Protein AF-A0A8R1IPC2-F1 (afdb_monomer)

Radius of gyration: 23.21 Å; Cα contacts (8 Å, |Δi|>4): 63; chains: 1; bounding box: 42×36×56 Å

Sequence (78 aa):
MNKLASMQKCKAFLADTHQNEHFKVLFTDEKLLIVEAEFDSQNHGVFATTIQEANEKMINITSYPEQVMVFGAIHLRW

Foldseek 3Di:
DDPVVVVVVVVVVVVCVVVVVLLVDKDKDKDKDFPPVPPPVPPDDPPDPDPVRSVVVVVVSNPDGDIDIDIDIDGDDD

Organism: Caenorhabditis japonica (NCBI:txid281687)

Solvent-accessible surface area (backbone atoms only — not comparable to full-atom values): 4964 Å² total; per-residue (Å²): 133,64,66,68,63,50,52,54,50,52,54,51,54,53,55,35,46,79,68,60,52,56,49,77,45,72,48,69,52,77,45,79,41,69,45,65,76,73,79,50,85,84,77,62,81,74,90,52,97,44,74,67,57,38,53,56,52,57,56,58,63,77,72,59,70,49,71,47,79,43,78,50,75,49,68,61,81,134

pLDDT: mean 76.07, std 14.61, range [46.38, 96.88]

Secondary structure (DSSP, 8-state):
--HHHHHHHHHHHHHHHHTTGGGG-EEEEEEEEEE-----TTT-----SSHHHHHHHHHHHTT--EEEEEEEEEE---

Nearest PDB structures (foldseek):
  8v40-assembly1_F  TM=2.496E-01  e=5.167E+00  Clostridioides difficile

Structure (mmCIF, N/CA/C/O backbone):
data_AF-A0A8R1IPC2-F1
#
_entry.id   AF-A0A8R1IPC2-F1
#
loop_
_atom_site.group_PDB
_atom_site.id
_atom_site.type_symbol
_atom_site.label_atom_id
_atom_site.label_alt_id
_atom_site.label_comp_id
_atom_site.label_asym_id
_atom_site.label_entity_id
_atom_site.label_seq_id
_atom_site.pdbx_PDB_ins_code
_atom_site.Cartn_x
_atom_site.Cartn_y
_atom_site.Cartn_z
_atom_site.occupancy
_atom_site.B_iso_or_equiv
_atom_site.auth_seq_id
_atom_site.auth_comp_id
_atom_site.auth_asym_id
_atom_site.auth_atom_id
_atom_site.pdbx_PDB_model_num
ATOM 1 N N . MET A 1 1 ? 6.504 17.526 7.978 1.00 61.59 1 MET A N 1
ATOM 2 C CA . MET A 1 1 ? 5.544 16.592 8.614 1.00 61.59 1 MET A CA 1
ATOM 3 C C . MET A 1 1 ? 5.140 17.147 9.977 1.00 61.59 1 MET A C 1
ATOM 5 O O . MET A 1 1 ? 6.018 17.415 10.790 1.00 61.59 1 MET A O 1
ATOM 9 N N . ASN A 1 2 ? 3.851 17.400 10.222 1.00 90.31 2 ASN A N 1
ATOM 10 C CA . ASN A 1 2 ? 3.395 17.984 11.489 1.00 90.31 2 ASN A CA 1
ATOM 11 C C . ASN A 1 2 ? 3.239 16.878 12.552 1.00 90.31 2 ASN A C 1
ATOM 13 O O . ASN A 1 2 ? 2.293 16.085 12.501 1.00 90.31 2 ASN A O 1
ATOM 17 N N . LYS A 1 3 ? 4.187 16.805 13.497 1.00 89.62 3 LYS A N 1
ATOM 18 C CA . LYS A 1 3 ? 4.221 15.781 14.560 1.00 89.62 3 LYS A CA 1
ATOM 19 C C . LYS A 1 3 ? 2.973 15.804 15.445 1.00 89.62 3 LYS A C 1
ATOM 21 O O . LYS A 1 3 ? 2.469 14.740 15.790 1.00 89.62 3 LYS A O 1
ATOM 26 N N . LEU A 1 4 ? 2.456 16.990 15.770 1.00 91.81 4 LEU A N 1
ATOM 27 C CA . LEU A 1 4 ? 1.285 17.136 16.637 1.00 91.81 4 LEU A CA 1
ATOM 28 C C . LEU A 1 4 ? 0.030 16.566 15.966 1.00 91.81 4 LEU A C 1
ATOM 30 O O . LEU A 1 4 ? -0.665 15.741 16.555 1.00 91.81 4 LEU A O 1
ATOM 34 N N . ALA A 1 5 ? -0.197 16.938 14.705 1.00 90.88 5 ALA A N 1
ATOM 35 C CA . ALA A 1 5 ? -1.322 16.436 13.921 1.00 90.88 5 ALA A CA 1
ATOM 36 C C . ALA A 1 5 ? -1.235 14.916 13.693 1.00 90.88 5 ALA A C 1
ATOM 38 O O . ALA A 1 5 ? -2.245 14.219 13.757 1.00 90.88 5 ALA A O 1
ATOM 39 N N . SER A 1 6 ? -0.027 14.388 13.469 1.00 89.31 6 SER A N 1
ATOM 40 C CA . SER A 1 6 ? 0.190 12.943 13.299 1.00 89.31 6 SER A CA 1
ATOM 41 C C . SER A 1 6 ? -0.133 12.182 14.586 1.00 89.31 6 SER A C 1
ATOM 43 O O . SER A 1 6 ? -0.866 11.200 14.558 1.00 89.31 6 SER A O 1
ATOM 45 N N . MET A 1 7 ? 0.337 12.680 15.734 1.00 92.38 7 MET A N 1
ATOM 46 C CA . MET A 1 7 ? 0.048 12.079 17.036 1.00 92.38 7 MET A CA 1
ATOM 47 C C . MET A 1 7 ? -1.455 12.080 17.351 1.00 92.38 7 MET A C 1
ATOM 49 O O . MET A 1 7 ? -1.973 11.083 17.848 1.00 92.38 7 MET A O 1
ATOM 53 N N . GLN A 1 8 ? -2.162 13.179 17.069 1.00 93.12 8 GLN A N 1
ATOM 54 C CA . GLN A 1 8 ? -3.611 13.264 17.277 1.00 93.12 8 GLN A CA 1
ATOM 55 C C . GLN A 1 8 ? -4.368 12.243 16.418 1.00 93.12 8 GLN A C 1
ATOM 57 O O . GLN A 1 8 ? -5.231 11.539 16.939 1.00 93.12 8 GLN A O 1
ATOM 62 N N . LYS A 1 9 ? -3.993 12.097 15.140 1.00 88.88 9 LYS A N 1
ATOM 63 C CA . LYS A 1 9 ? -4.577 11.093 14.239 1.00 88.88 9 LYS A CA 1
ATOM 64 C C . LYS A 1 9 ? -4.329 9.665 14.721 1.00 88.88 9 LYS A C 1
ATOM 66 O O . LYS A 1 9 ? -5.273 8.888 14.766 1.00 88.88 9 LYS A O 1
ATOM 71 N N . CYS A 1 10 ? -3.106 9.330 15.142 1.00 89.06 10 CYS A N 1
ATOM 72 C CA . CYS A 1 10 ? -2.806 7.990 15.657 1.00 89.06 10 CYS A CA 1
ATOM 73 C C . CYS A 1 10 ? -3.625 7.654 16.910 1.00 89.06 10 CYS A C 1
ATOM 75 O O . CYS A 1 10 ? -4.106 6.533 17.039 1.00 89.06 10 CYS A O 1
ATOM 77 N N . LYS A 1 11 ? -3.811 8.619 17.823 1.00 90.25 11 LYS A N 1
ATOM 78 C CA . LYS A 1 11 ? -4.643 8.425 19.022 1.00 90.25 11 LYS A CA 1
ATOM 79 C C . LYS A 1 11 ? -6.108 8.156 18.671 1.00 90.25 11 LYS A C 1
ATOM 81 O O . LYS A 1 11 ? -6.698 7.258 19.259 1.00 90.25 11 LYS A O 1
ATOM 86 N N . ALA A 1 12 ? -6.667 8.906 17.720 1.00 86.62 12 ALA A N 1
ATOM 87 C CA . ALA A 1 12 ? -8.032 8.689 17.242 1.00 86.62 12 ALA A CA 1
ATOM 88 C C . ALA A 1 12 ? -8.180 7.306 16.584 1.00 86.62 12 ALA A C 1
ATOM 90 O O . ALA A 1 12 ? -9.025 6.518 16.991 1.00 86.62 12 ALA A O 1
ATOM 91 N N . PHE A 1 13 ? -7.270 6.962 15.670 1.00 84.38 13 PHE A N 1
ATOM 92 C CA . PHE A 1 13 ? -7.299 5.686 14.953 1.00 84.38 13 PHE A CA 1
ATOM 93 C C . PHE A 1 13 ? -7.180 4.470 15.885 1.00 84.38 13 PHE A C 1
ATOM 95 O O . PHE A 1 13 ? -7.836 3.447 15.688 1.00 84.38 13 PHE A O 1
ATOM 102 N N . LEU A 1 14 ? -6.361 4.580 16.937 1.00 86.06 14 LEU A N 1
ATOM 103 C CA . LEU A 1 14 ? -6.237 3.539 17.956 1.00 86.06 14 LEU A CA 1
ATOM 104 C C . LEU A 1 14 ? -7.553 3.350 18.728 1.00 86.06 14 LEU A C 1
ATOM 106 O O . LEU A 1 14 ? -7.977 2.216 18.940 1.00 86.06 14 LEU A O 1
ATOM 110 N N . ALA A 1 15 ? -8.221 4.444 19.111 1.00 84.69 15 ALA A N 1
ATOM 111 C CA . ALA A 1 15 ? -9.520 4.387 19.781 1.00 84.69 15 ALA A CA 1
ATOM 112 C C . ALA A 1 15 ? -10.600 3.733 18.898 1.00 84.69 15 ALA A C 1
ATOM 114 O O . ALA A 1 15 ? -11.342 2.880 19.384 1.00 84.69 15 ALA A O 1
ATOM 115 N N . ASP A 1 16 ? -10.626 4.052 17.602 1.00 81.38 16 ASP A N 1
ATOM 116 C CA . ASP A 1 16 ? -11.543 3.450 16.621 1.00 81.38 16 ASP A CA 1
ATOM 117 C C . ASP A 1 16 ? -11.261 1.952 16.414 1.00 81.38 16 ASP A C 1
ATOM 119 O O . ASP A 1 16 ? -12.171 1.145 16.202 1.00 81.38 16 ASP A O 1
ATOM 123 N N . THR A 1 17 ? -9.991 1.547 16.534 1.00 78.31 17 THR A N 1
ATOM 124 C CA . THR A 1 17 ? -9.588 0.138 16.446 1.00 78.31 17 THR A CA 1
ATOM 125 C C . THR A 1 17 ? -10.203 -0.682 17.580 1.00 78.31 17 THR A C 1
ATOM 127 O O . THR A 1 17 ? -10.774 -1.741 17.325 1.00 78.31 17 THR A O 1
ATOM 130 N N . HIS A 1 18 ? -10.185 -0.160 18.813 1.00 75.00 18 HIS A N 1
ATOM 131 C CA . HIS A 1 18 ? -10.824 -0.795 19.975 1.00 75.00 18 HIS A CA 1
ATOM 132 C C . HIS A 1 18 ? -12.347 -0.948 19.835 1.00 75.00 18 HIS A C 1
ATOM 134 O O . HIS A 1 18 ? -12.932 -1.806 20.491 1.00 75.00 18 HIS A O 1
ATOM 140 N N . GLN A 1 19 ? -12.984 -0.138 18.987 1.00 81.75 19 GLN A N 1
ATOM 141 C CA . GLN A 1 19 ? -14.424 -0.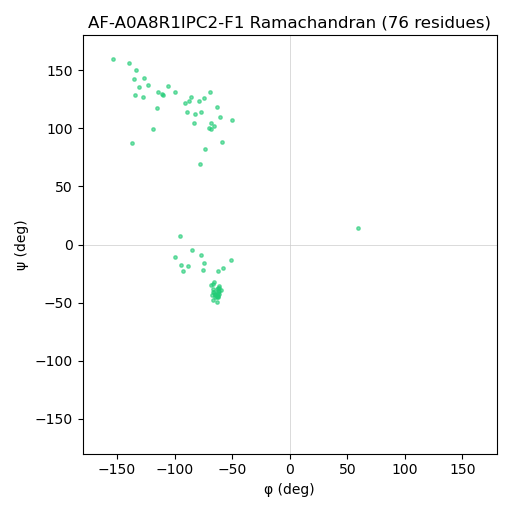179 18.719 1.00 81.75 19 GLN A CA 1
ATOM 142 C C . GLN A 1 19 ? -14.782 -1.011 17.475 1.00 81.75 19 GLN A C 1
ATOM 144 O O . GLN A 1 19 ? -15.939 -1.019 17.068 1.00 81.75 19 GLN A O 1
ATOM 149 N N . ASN A 1 20 ? -13.817 -1.713 16.863 1.00 77.00 20 ASN A N 1
ATOM 150 C CA . ASN A 1 20 ? -13.982 -2.433 15.590 1.00 77.00 20 ASN A CA 1
ATOM 151 C C . ASN A 1 20 ? -14.400 -1.538 14.401 1.00 77.00 20 ASN A C 1
ATOM 153 O O . ASN A 1 20 ? -14.766 -2.034 13.338 1.00 77.00 20 ASN A O 1
ATOM 157 N N . GLU A 1 21 ? -14.291 -0.216 14.526 1.00 80.00 21 GLU A N 1
ATOM 158 C CA . GLU A 1 21 ? -14.654 0.731 13.464 1.00 80.00 21 GLU A CA 1
ATOM 159 C C . GLU A 1 21 ? -13.601 0.768 12.344 1.00 80.00 21 GLU A C 1
ATOM 161 O O . GLU A 1 21 ? -13.917 1.069 11.193 1.00 80.00 21 GLU A O 1
ATOM 166 N N . HIS A 1 22 ? -12.364 0.354 12.642 1.00 76.25 22 HIS A N 1
ATOM 167 C CA . HIS A 1 22 ? -11.277 0.222 11.666 1.00 76.25 22 HIS A CA 1
ATOM 168 C C . HIS A 1 22 ? -11.591 -0.737 10.500 1.00 76.25 22 HIS A C 1
ATOM 170 O O . HIS A 1 22 ? -10.990 -0.618 9.435 1.00 76.25 22 HIS A O 1
ATOM 176 N N . PHE A 1 23 ? -12.560 -1.645 10.657 1.00 79.25 23 PHE A N 1
ATOM 177 C CA . PHE A 1 23 ? -13.019 -2.529 9.581 1.00 79.25 23 PHE A CA 1
ATOM 178 C C . PHE A 1 23 ? -13.882 -1.833 8.532 1.00 79.25 23 PHE A C 1
ATOM 180 O O . PHE A 1 23 ? -14.068 -2.387 7.458 1.00 79.25 23 PHE A O 1
ATOM 187 N N . LYS A 1 24 ? -14.405 -0.632 8.808 1.00 83.06 24 LYS A N 1
ATOM 188 C CA . LYS A 1 24 ? -15.174 0.160 7.833 1.00 83.06 24 LYS A CA 1
ATOM 189 C C . LYS A 1 24 ? -14.276 1.001 6.924 1.00 83.06 24 LYS A C 1
ATOM 191 O O . LYS A 1 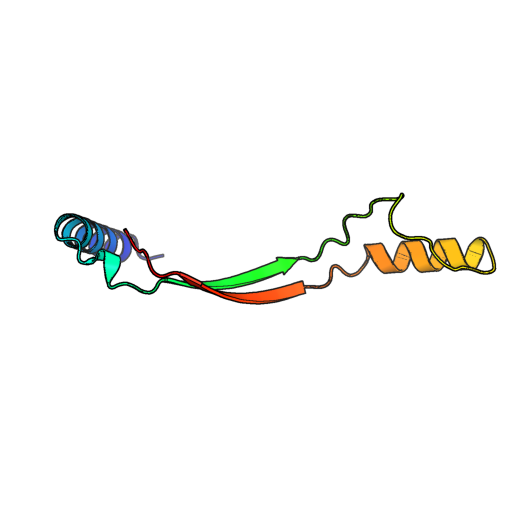24 ? -14.766 1.681 6.025 1.00 83.06 24 LYS A O 1
ATOM 196 N N . VAL A 1 25 ? -12.967 0.986 7.175 1.00 85.62 25 VAL A N 1
ATOM 197 C CA . VAL A 1 25 ? -11.988 1.784 6.443 1.00 85.62 25 VAL A CA 1
ATOM 198 C C . VAL A 1 25 ? -11.525 1.017 5.206 1.00 85.62 25 VAL A C 1
ATOM 200 O O . VAL A 1 25 ? -11.005 -0.095 5.300 1.00 85.62 25 VAL A O 1
ATOM 203 N N . LEU A 1 26 ? -11.686 1.639 4.036 1.00 89.38 26 LEU A N 1
ATOM 204 C CA . LEU A 1 26 ? -11.025 1.224 2.803 1.00 89.38 26 LEU A CA 1
ATOM 205 C C . LEU A 1 26 ? -9.678 1.947 2.717 1.00 89.38 26 LEU A C 1
ATOM 207 O O . LEU A 1 26 ? -9.637 3.170 2.591 1.00 89.38 26 LEU A O 1
ATOM 211 N N . PHE A 1 27 ? -8.582 1.201 2.793 1.00 90.94 27 PHE A N 1
ATOM 212 C CA . PHE A 1 27 ? -7.242 1.747 2.608 1.00 90.94 27 PHE A CA 1
ATOM 213 C C . PHE A 1 27 ? -6.917 1.759 1.123 1.00 90.94 27 PHE A C 1
ATOM 215 O O . PHE A 1 27 ? -7.025 0.723 0.475 1.00 90.94 27 PHE A O 1
ATOM 222 N N . THR A 1 28 ? -6.512 2.903 0.588 1.00 95.25 28 THR A N 1
ATOM 223 C CA . THR A 1 28 ? -6.128 3.049 -0.819 1.00 95.25 28 THR A CA 1
ATOM 224 C C . THR A 1 28 ? -4.747 3.664 -0.913 1.00 95.25 28 THR A C 1
ATOM 226 O O . THR A 1 28 ? -4.438 4.556 -0.122 1.00 95.25 28 THR A O 1
ATOM 229 N N . ASP A 1 29 ? -3.950 3.239 -1.884 1.00 96.88 29 ASP A N 1
ATOM 230 C CA . ASP A 1 29 ? -2.650 3.850 -2.145 1.00 96.88 29 ASP A CA 1
ATOM 231 C C . ASP A 1 29 ? -2.231 3.675 -3.607 1.00 96.88 29 ASP A C 1
ATOM 233 O O . ASP A 1 29 ? -2.716 2.784 -4.315 1.00 96.88 29 ASP A O 1
ATOM 237 N N . GLU A 1 30 ? -1.306 4.525 -4.034 1.00 96.25 30 GLU A N 1
ATOM 238 C CA . GLU A 1 30 ? -0.603 4.411 -5.305 1.00 96.25 30 GLU A CA 1
ATOM 239 C C . GLU A 1 30 ? 0.823 3.939 -5.046 1.00 96.25 30 GLU A C 1
ATOM 241 O O . GLU A 1 30 ? 1.520 4.432 -4.159 1.00 96.25 30 GLU A O 1
ATOM 246 N N . LYS A 1 31 ? 1.299 2.993 -5.851 1.00 93.19 31 LYS A N 1
ATOM 247 C CA . LYS A 1 31 ? 2.677 2.524 -5.777 1.00 93.19 31 LYS A CA 1
ATOM 248 C C . LYS A 1 31 ? 3.283 2.428 -7.164 1.00 93.19 31 LYS A C 1
ATOM 250 O O . LYS A 1 31 ? 2.728 1.785 -8.049 1.00 93.19 31 LYS A O 1
ATOM 255 N N . LEU A 1 32 ? 4.455 3.033 -7.333 1.00 90.19 32 LEU A N 1
ATOM 256 C CA . LEU A 1 32 ? 5.307 2.789 -8.491 1.00 90.19 32 LEU A CA 1
ATOM 257 C C . LEU A 1 32 ? 6.007 1.442 -8.302 1.00 90.19 32 LEU A C 1
ATOM 259 O O . LEU A 1 32 ? 6.805 1.271 -7.378 1.00 90.19 32 LEU A O 1
ATOM 263 N N . LEU A 1 33 ? 5.680 0.482 -9.161 1.00 85.25 33 LEU A N 1
ATOM 264 C CA . LEU A 1 33 ? 6.415 -0.763 -9.299 1.00 85.25 33 LEU A CA 1
ATOM 265 C C . LEU A 1 33 ? 7.476 -0.559 -10.369 1.00 85.25 33 LEU A C 1
ATOM 267 O O . LEU A 1 33 ? 7.169 -0.206 -11.507 1.00 85.25 33 LEU A O 1
ATOM 271 N N . ILE A 1 34 ? 8.726 -0.773 -9.983 1.00 81.06 34 ILE A N 1
ATOM 272 C CA . ILE A 1 34 ? 9.823 -0.858 -10.930 1.00 81.06 34 ILE A CA 1
ATOM 273 C C . ILE A 1 34 ? 9.788 -2.289 -11.445 1.00 81.06 34 ILE A C 1
ATOM 275 O O . ILE A 1 34 ? 10.015 -3.227 -10.680 1.00 81.06 34 ILE A O 1
ATOM 279 N N . VAL A 1 35 ? 9.455 -2.456 -12.720 1.00 70.50 35 VAL A N 1
ATOM 280 C CA . VAL A 1 35 ? 9.722 -3.702 -13.426 1.00 70.50 35 VAL A CA 1
ATOM 281 C C . VAL A 1 35 ? 11.222 -3.695 -13.669 1.00 70.50 35 VAL A C 1
ATOM 283 O O . VAL A 1 35 ? 11.725 -3.283 -14.713 1.00 70.50 35 VAL A O 1
ATOM 286 N N . GLU A 1 36 ? 11.962 -4.100 -12.642 1.00 60.44 36 GLU A N 1
ATOM 287 C CA . GLU A 1 36 ? 13.261 -4.685 -12.887 1.00 60.44 36 GLU A CA 1
ATOM 288 C C . GLU A 1 36 ? 12.942 -5.9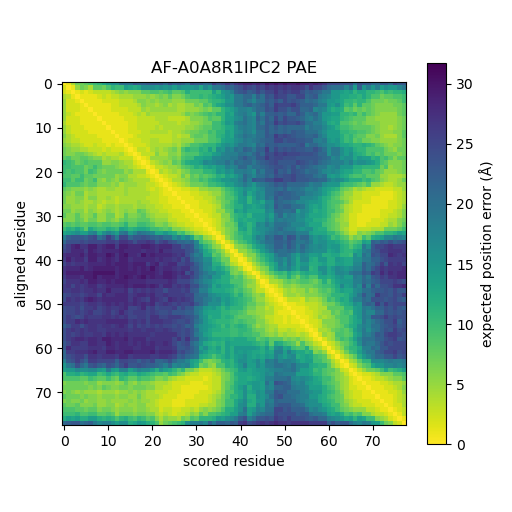04 -13.744 1.00 60.44 36 GLU A C 1
ATOM 290 O O . GLU A 1 36 ? 12.283 -6.842 -13.290 1.00 60.44 36 GLU 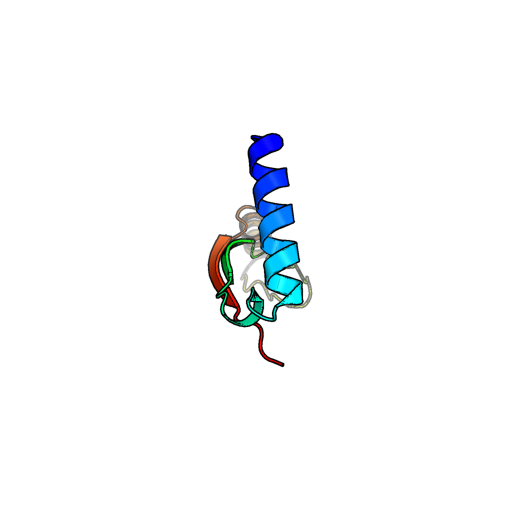A O 1
ATOM 295 N N . ALA A 1 37 ? 13.308 -5.852 -15.025 1.00 56.84 37 ALA A N 1
ATOM 296 C CA . ALA A 1 37 ? 13.516 -7.072 -15.772 1.00 56.84 37 ALA A CA 1
ATOM 297 C C . ALA A 1 37 ? 14.609 -7.792 -14.988 1.00 56.84 37 ALA A C 1
ATOM 299 O O . ALA A 1 37 ? 15.789 -7.507 -15.181 1.00 56.84 37 ALA A O 1
ATOM 300 N N . GLU A 1 38 ? 14.208 -8.594 -13.998 1.00 46.38 38 GLU A N 1
ATOM 301 C CA . GLU A 1 38 ? 15.090 -9.466 -13.254 1.00 46.38 38 GLU A CA 1
ATOM 302 C C . GLU A 1 38 ? 15.837 -10.208 -14.349 1.00 46.38 38 GLU A C 1
ATOM 304 O O . GLU A 1 38 ? 15.233 -10.932 -15.148 1.00 46.38 38 GLU A O 1
ATOM 309 N N . PHE A 1 39 ? 17.109 -9.848 -14.521 1.00 52.81 39 PHE A N 1
ATOM 310 C CA . PHE A 1 39 ? 17.896 -10.294 -15.654 1.00 52.81 39 PHE A CA 1
ATOM 311 C C . PHE A 1 39 ? 18.306 -11.723 -15.337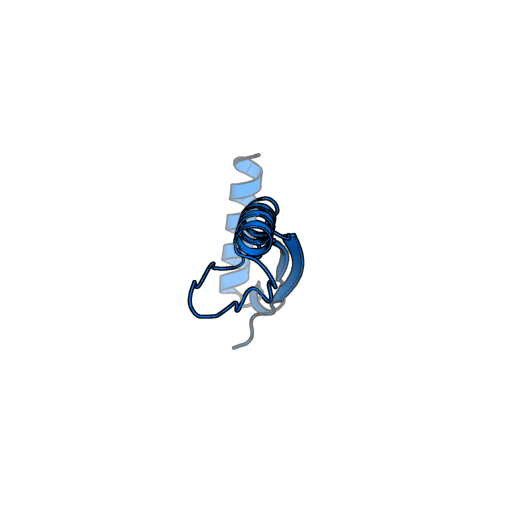 1.00 52.81 39 PHE A C 1
ATOM 313 O O . PHE A 1 39 ? 19.458 -12.021 -15.028 1.00 52.81 39 PHE A O 1
ATOM 320 N N . ASP A 1 40 ? 17.326 -12.619 -15.341 1.00 50.47 40 ASP A N 1
ATOM 321 C CA . ASP A 1 40 ? 17.585 -14.030 -15.363 1.00 50.47 40 ASP A CA 1
ATOM 322 C C . ASP A 1 40 ? 18.169 -14.318 -16.740 1.00 50.47 40 ASP A C 1
ATOM 324 O O . ASP A 1 40 ? 17.467 -14.410 -17.751 1.00 50.47 40 ASP A O 1
ATOM 328 N N . SER A 1 41 ? 19.496 -14.424 -16.764 1.00 53.31 41 SER A N 1
ATOM 329 C CA . SER A 1 41 ? 20.275 -14.849 -17.927 1.00 53.31 41 SER A CA 1
ATOM 330 C C . SER A 1 41 ? 19.773 -16.158 -18.559 1.00 53.31 41 SER A C 1
ATOM 332 O O . SER A 1 41 ? 20.168 -16.468 -19.680 1.00 53.31 41 SER A O 1
ATOM 334 N N . GLN A 1 42 ? 18.901 -16.913 -17.877 1.00 52.94 42 GLN A N 1
ATOM 335 C CA . GLN A 1 42 ? 18.271 -18.130 -18.380 1.00 52.94 42 GLN A CA 1
ATOM 336 C C . GLN A 1 42 ? 16.908 -17.901 -19.059 1.00 52.94 42 GLN A C 1
ATOM 338 O O . GLN A 1 42 ? 16.522 -18.721 -19.890 1.00 52.94 42 GLN A O 1
ATOM 343 N N . ASN A 1 43 ? 16.186 -16.808 -18.768 1.00 50.19 43 ASN A N 1
ATOM 344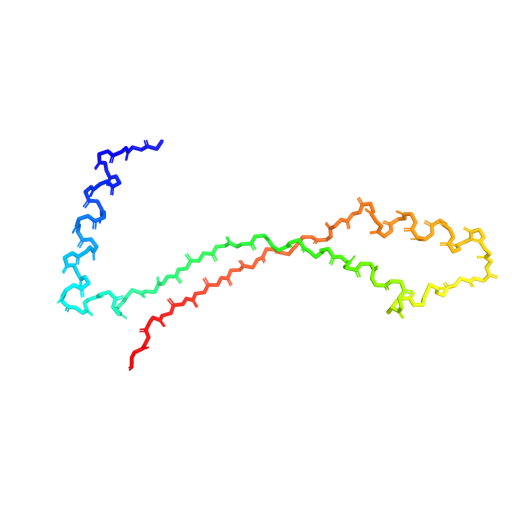 C CA . ASN A 1 43 ? 14.788 -16.638 -19.205 1.00 50.19 43 ASN A CA 1
ATOM 345 C C . ASN A 1 43 ? 14.585 -15.758 -20.446 1.00 50.19 43 ASN A C 1
ATOM 347 O O . ASN A 1 43 ? 13.489 -15.758 -21.005 1.00 50.19 43 ASN A O 1
ATOM 351 N N . HIS A 1 44 ? 15.605 -15.041 -20.925 1.00 57.09 44 HIS A N 1
ATOM 352 C CA . HIS A 1 44 ? 15.499 -14.244 -22.150 1.00 57.09 44 HIS A CA 1
ATOM 353 C C . HIS A 1 44 ? 16.489 -14.716 -23.218 1.00 57.09 44 HIS A C 1
ATOM 355 O O . HIS A 1 44 ? 17.659 -14.340 -23.235 1.00 57.09 44 HIS A O 1
ATOM 361 N N . GLY A 1 45 ? 15.995 -15.510 -24.170 1.00 56.94 45 GLY A N 1
ATOM 362 C CA . GLY A 1 45 ? 16.697 -15.728 -25.430 1.00 56.94 45 GLY A CA 1
ATOM 363 C C . GLY A 1 45 ? 16.696 -14.435 -26.243 1.00 56.94 45 GLY A C 1
ATOM 364 O O . GLY A 1 45 ? 15.674 -14.061 -26.816 1.00 56.94 45 GLY A O 1
ATOM 365 N N . VAL A 1 46 ? 17.830 -13.735 -26.305 1.00 59.25 46 VAL A N 1
ATOM 366 C CA . VAL A 1 46 ? 17.999 -12.614 -27.239 1.00 59.25 46 VAL A CA 1
ATOM 367 C C . VAL A 1 46 ? 18.067 -13.202 -28.648 1.00 59.25 46 VAL A C 1
ATOM 369 O O . VAL A 1 46 ? 19.104 -13.715 -29.064 1.00 59.25 46 VAL A O 1
ATOM 372 N N . PHE A 1 47 ? 16.960 -13.152 -29.394 1.00 60.31 47 PHE A N 1
ATOM 373 C CA . PHE A 1 47 ? 16.975 -13.473 -30.820 1.00 60.31 47 PHE A CA 1
ATOM 374 C C . PHE A 1 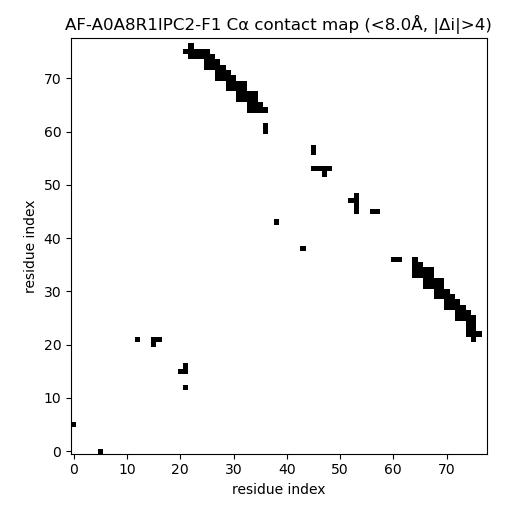47 ? 17.814 -12.413 -31.545 1.00 60.31 47 PHE A C 1
ATOM 376 O O . PHE A 1 47 ? 17.386 -11.270 -31.758 1.00 60.31 47 PHE A O 1
ATOM 383 N N . ALA A 1 48 ? 19.043 -12.797 -31.869 1.00 67.88 48 ALA A N 1
ATOM 384 C CA . ALA A 1 48 ? 20.005 -12.002 -32.606 1.00 67.88 48 ALA A CA 1
ATOM 385 C C . ALA A 1 48 ? 20.663 -12.880 -33.668 1.00 67.88 48 ALA A C 1
ATOM 387 O O . ALA A 1 48 ? 20.947 -14.058 -33.448 1.00 67.88 48 ALA A O 1
ATOM 388 N N . THR A 1 49 ? 20.910 -12.287 -34.827 1.00 74.69 49 THR A N 1
ATOM 389 C CA . THR A 1 49 ? 21.50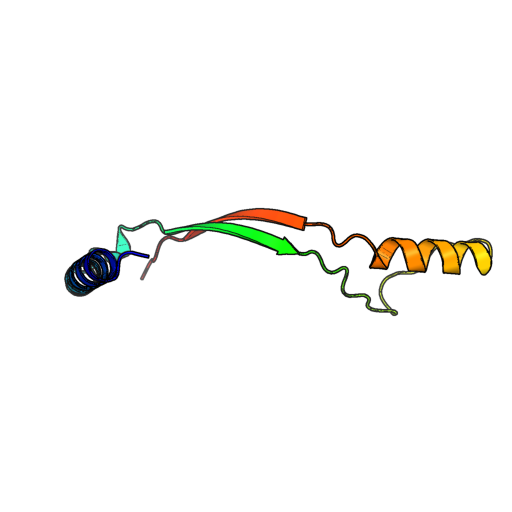5 -12.980 -35.975 1.00 74.69 49 THR A CA 1
ATOM 390 C C . THR A 1 49 ? 23.032 -12.912 -35.921 1.00 74.69 49 THR A C 1
ATOM 392 O O . THR A 1 49 ? 23.719 -13.698 -36.569 1.00 74.69 49 THR A O 1
ATOM 395 N N . THR A 1 50 ? 23.579 -11.973 -35.139 1.00 76.50 50 THR A N 1
ATOM 396 C CA . THR A 1 50 ? 25.019 -11.758 -34.959 1.00 76.50 50 THR A CA 1
ATOM 397 C C . THR A 1 50 ? 25.366 -11.451 -33.499 1.00 76.50 50 THR A C 1
ATOM 399 O O . THR A 1 50 ? 24.540 -10.947 -32.739 1.00 76.50 50 THR A O 1
ATOM 402 N N . ILE A 1 51 ? 26.617 -11.718 -33.109 1.00 73.75 51 ILE A N 1
ATOM 403 C CA . ILE A 1 51 ? 27.129 -11.452 -31.750 1.00 73.75 51 ILE A CA 1
ATOM 404 C C . ILE A 1 51 ? 27.070 -9.953 -31.413 1.00 73.75 51 ILE A C 1
ATOM 406 O O . ILE A 1 51 ? 26.787 -9.577 -30.278 1.00 73.75 51 ILE A O 1
ATOM 410 N N . GLN A 1 52 ? 27.303 -9.086 -32.400 1.00 77.44 52 GLN A N 1
ATOM 411 C CA . GLN A 1 52 ? 27.249 -7.638 -32.209 1.00 77.44 52 GLN A CA 1
ATOM 412 C C . GLN A 1 52 ? 25.820 -7.154 -31.916 1.00 77.44 52 GLN A C 1
ATOM 414 O O . GLN A 1 52 ? 25.615 -6.403 -30.966 1.00 77.44 52 GLN A O 1
ATOM 419 N N . GLU A 1 53 ? 24.828 -7.669 -32.648 1.00 73.56 53 GLU A N 1
ATOM 420 C CA . GLU A 1 53 ? 23.407 -7.380 -32.415 1.00 73.56 53 GLU A CA 1
ATOM 421 C C . GLU A 1 53 ? 22.942 -7.861 -31.027 1.00 73.56 53 GLU A C 1
ATOM 423 O O . GLU A 1 53 ? 22.165 -7.181 -30.354 1.00 73.56 53 GLU A O 1
ATOM 428 N N . ALA A 1 54 ? 23.447 -9.012 -30.569 1.00 68.62 54 ALA A N 1
ATOM 429 C CA . ALA A 1 54 ? 23.164 -9.522 -29.229 1.00 68.62 54 ALA A CA 1
ATOM 430 C C . ALA A 1 54 ? 23.697 -8.579 -28.136 1.00 68.62 54 ALA A C 1
ATOM 432 O O . ALA A 1 54 ? 22.970 -8.251 -27.198 1.00 68.62 54 ALA A O 1
ATOM 433 N N . ASN A 1 55 ? 24.936 -8.097 -28.285 1.00 69.06 55 ASN A N 1
ATOM 434 C CA . ASN A 1 55 ? 25.568 -7.190 -27.325 1.00 69.06 55 ASN A CA 1
ATOM 435 C C . ASN A 1 55 ? 24.852 -5.832 -27.243 1.00 69.06 55 ASN A C 1
ATOM 437 O O . ASN A 1 55 ? 24.619 -5.328 -26.147 1.00 69.06 55 ASN A O 1
ATOM 441 N N . GLU A 1 56 ? 24.453 -5.256 -28.378 1.00 66.50 56 GLU A N 1
ATOM 442 C CA . GLU A 1 56 ? 23.724 -3.980 -28.418 1.00 66.50 56 GLU A CA 1
ATOM 443 C C . GLU A 1 56 ? 22.329 -4.084 -27.774 1.00 66.50 56 GLU A C 1
ATOM 445 O O . GLU A 1 56 ? 21.923 -3.208 -27.006 1.00 66.50 56 GLU A O 1
ATOM 450 N N . LYS A 1 57 ? 21.602 -5.183 -28.022 1.00 64.06 57 LYS A N 1
ATOM 451 C CA . LYS A 1 57 ? 20.287 -5.439 -27.406 1.00 64.06 57 LYS A CA 1
ATOM 452 C C . LYS A 1 57 ? 20.384 -5.665 -25.896 1.00 64.06 57 LYS A C 1
ATOM 454 O O . LYS A 1 57 ? 19.535 -5.171 -25.158 1.00 64.06 57 LYS A O 1
ATOM 459 N N . MET A 1 58 ? 21.426 -6.357 -25.434 1.00 62.09 58 MET A N 1
ATOM 460 C CA . MET A 1 58 ? 21.660 -6.612 -24.010 1.00 62.09 58 MET A CA 1
ATOM 461 C C . MET A 1 58 ? 21.877 -5.314 -23.216 1.00 62.09 58 MET A C 1
ATOM 463 O O . MET A 1 58 ? 21.328 -5.151 -22.127 1.00 62.09 58 MET A O 1
ATOM 467 N N . ILE A 1 59 ? 22.615 -4.357 -23.788 1.00 57.66 59 ILE A N 1
ATOM 468 C CA . ILE A 1 59 ? 22.895 -3.054 -23.165 1.00 57.66 59 ILE A CA 1
ATOM 469 C C . ILE A 1 59 ? 21.610 -2.216 -23.030 1.00 57.66 59 ILE A C 1
ATOM 471 O O . ILE A 1 59 ? 21.361 -1.625 -21.976 1.00 57.66 59 ILE A O 1
ATOM 475 N N . ASN A 1 60 ? 20.742 -2.217 -24.047 1.00 55.44 60 ASN A N 1
ATOM 476 C CA . ASN A 1 60 ? 19.504 -1.427 -24.034 1.00 55.44 60 ASN A CA 1
ATOM 477 C C . ASN A 1 60 ? 18.479 -1.891 -22.982 1.00 55.44 60 ASN A C 1
ATOM 479 O O . ASN A 1 60 ? 17.802 -1.051 -22.393 1.00 55.44 60 ASN A O 1
ATOM 483 N N . ILE A 1 61 ? 18.390 -3.195 -22.696 1.00 53.41 61 ILE A N 1
ATOM 484 C CA . ILE A 1 61 ? 17.424 -3.749 -21.724 1.00 53.41 61 ILE A CA 1
ATOM 485 C C . ILE A 1 61 ? 17.756 -3.319 -20.285 1.00 53.41 61 ILE A C 1
ATOM 487 O O . ILE A 1 61 ? 16.860 -3.038 -19.498 1.00 53.41 61 ILE A O 1
ATOM 491 N N . THR A 1 62 ? 19.043 -3.199 -19.947 1.00 53.69 62 THR A N 1
ATOM 492 C CA . THR A 1 62 ? 19.487 -2.779 -18.601 1.00 53.69 62 THR A CA 1
ATOM 493 C C . THR A 1 62 ? 19.369 -1.272 -18.336 1.00 53.69 62 THR A C 1
ATOM 495 O O . THR A 1 62 ? 19.553 -0.830 -17.204 1.00 53.69 62 THR A O 1
ATOM 498 N N . SER A 1 63 ? 19.068 -0.470 -19.363 1.00 55.31 63 SER A N 1
ATOM 499 C CA . SER A 1 63 ? 19.171 0.995 -19.299 1.00 55.31 63 SER A CA 1
ATOM 500 C C . SER A 1 63 ? 17.858 1.705 -18.940 1.00 55.31 63 SER A C 1
ATOM 502 O O . SER A 1 63 ? 17.888 2.867 -18.533 1.00 55.31 63 SER A O 1
ATOM 504 N N . TYR A 1 64 ? 16.711 1.030 -19.068 1.00 57.41 64 TYR A N 1
ATOM 505 C CA . TYR A 1 64 ? 15.390 1.630 -18.867 1.00 57.41 64 TYR A CA 1
ATOM 506 C C . TYR A 1 64 ? 14.493 0.693 -18.054 1.00 57.41 64 TYR A C 1
ATOM 508 O O . TYR A 1 64 ? 13.761 -0.102 -18.642 1.00 57.41 64 TYR A O 1
ATOM 516 N N . PRO A 1 65 ? 14.533 0.754 -16.711 1.00 61.47 65 PRO A N 1
ATOM 517 C CA . PRO A 1 65 ? 13.562 0.027 -15.911 1.00 61.47 65 PRO A CA 1
ATOM 518 C C . PRO A 1 65 ? 12.171 0.587 -16.210 1.00 61.47 65 PRO A C 1
ATOM 520 O O . PRO A 1 65 ? 11.901 1.774 -15.998 1.00 61.47 65 PRO A O 1
ATOM 523 N N . GLU A 1 66 ? 11.297 -0.260 -16.741 1.00 74.12 66 GLU A N 1
ATOM 524 C CA . GLU A 1 66 ? 9.919 0.118 -17.014 1.00 74.12 66 GLU A CA 1
ATOM 525 C C . GLU A 1 66 ? 9.198 0.293 -15.673 1.00 74.12 66 GLU A C 1
ATOM 527 O O . GLU A 1 66 ? 9.324 -0.526 -14.763 1.00 74.12 66 GLU A O 1
ATOM 532 N N . GLN A 1 67 ? 8.488 1.406 -15.504 1.00 82.56 67 GLN A N 1
ATOM 533 C CA . GLN A 1 67 ? 7.777 1.696 -14.263 1.00 82.56 67 GLN A CA 1
ATOM 534 C C . GLN A 1 67 ? 6.282 1.623 -14.510 1.00 82.56 67 GLN A C 1
ATOM 536 O O . GLN A 1 67 ? 5.756 2.275 -15.410 1.00 82.56 67 GLN A O 1
ATOM 541 N N . VAL A 1 68 ? 5.594 0.866 -13.665 1.00 86.44 68 VAL A N 1
ATOM 542 C CA . VAL A 1 68 ? 4.142 0.742 -13.696 1.00 86.44 68 VAL A CA 1
ATOM 543 C C . VAL A 1 68 ? 3.592 1.318 -12.401 1.00 86.44 68 VAL A C 1
ATOM 545 O O . VAL A 1 68 ? 3.877 0.822 -11.312 1.00 86.44 68 VAL A O 1
ATOM 548 N N . MET A 1 69 ? 2.797 2.382 -12.505 1.00 92.69 69 MET A N 1
ATOM 549 C CA . MET A 1 69 ? 2.037 2.896 -11.370 1.00 92.69 69 MET A CA 1
ATOM 550 C C . MET A 1 69 ? 0.803 2.025 -11.162 1.00 92.69 69 MET A C 1
ATOM 552 O O . MET A 1 69 ? -0.008 1.853 -12.071 1.00 92.69 69 MET A O 1
ATOM 556 N N . VAL A 1 70 ? 0.658 1.483 -9.961 1.00 93.12 70 VAL A N 1
ATOM 557 C CA . VAL A 1 70 ? -0.485 0.665 -9.570 1.00 93.12 70 VAL A CA 1
ATOM 558 C C . VAL A 1 70 ? -1.266 1.397 -8.491 1.00 93.12 70 VAL A C 1
ATOM 560 O O . VAL A 1 70 ? -0.692 1.840 -7.500 1.00 93.12 70 VAL A O 1
ATOM 563 N N . PHE A 1 71 ? -2.580 1.484 -8.672 1.00 96.44 71 PHE A N 1
ATOM 564 C CA . PHE A 1 71 ? -3.518 1.905 -7.637 1.00 96.44 71 PHE A CA 1
ATOM 565 C C . PHE A 1 71 ? -4.166 0.665 -7.019 1.00 96.44 71 PHE A C 1
ATOM 567 O O . PHE A 1 71 ? -4.648 -0.213 -7.738 1.00 96.44 71 PHE A O 1
ATOM 574 N N . GLY A 1 72 ? -4.184 0.588 -5.691 1.00 95.06 72 GLY A N 1
ATOM 575 C CA . GLY A 1 72 ? -4.749 -0.541 -4.960 1.00 95.06 72 GLY A CA 1
ATOM 576 C C . GLY A 1 72 ? -5.642 -0.092 -3.815 1.00 95.06 72 GLY A C 1
ATOM 577 O O . GLY A 1 72 ? -5.416 0.954 -3.211 1.00 95.06 72 GLY A O 1
ATOM 578 N N . ALA A 1 73 ? -6.644 -0.912 -3.502 1.00 94.25 73 ALA A N 1
ATOM 579 C CA . ALA A 1 73 ? -7.525 -0.710 -2.363 1.00 94.25 73 ALA A CA 1
ATOM 580 C C . ALA A 1 73 ? -7.654 -2.005 -1.551 1.00 94.25 73 ALA A C 1
ATOM 582 O O . ALA A 1 73 ? -7.842 -3.081 -2.119 1.00 94.25 73 ALA A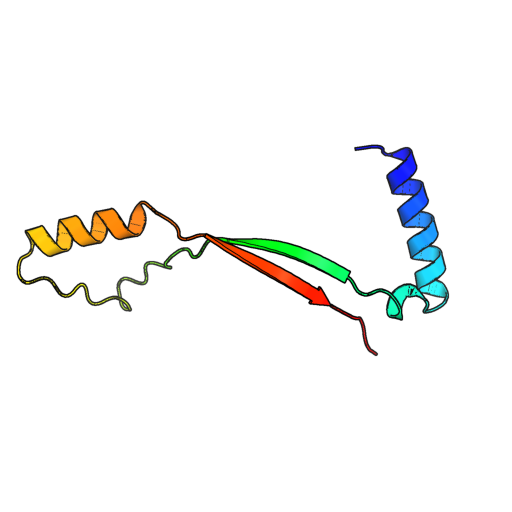 O 1
ATOM 583 N N . ILE A 1 74 ? -7.570 -1.906 -0.226 1.00 91.12 74 ILE A N 1
ATOM 584 C CA . ILE A 1 74 ? -7.691 -3.027 0.707 1.00 91.12 74 ILE A CA 1
ATOM 585 C C . ILE A 1 74 ? -8.748 -2.683 1.748 1.00 91.12 74 ILE A C 1
ATOM 587 O O . ILE A 1 74 ? -8.684 -1.654 2.419 1.00 91.12 74 ILE A O 1
ATOM 591 N N . HIS A 1 75 ? -9.712 -3.585 1.899 1.00 88.62 75 HIS A N 1
ATOM 592 C CA . HIS A 1 75 ? -10.694 -3.559 2.972 1.00 88.62 75 HIS A CA 1
ATOM 593 C C . HIS A 1 75 ? -10.399 -4.711 3.929 1.00 88.62 75 HIS A C 1
ATOM 595 O O . HIS A 1 75 ? -10.294 -5.861 3.501 1.00 88.62 75 HIS A O 1
ATOM 601 N N . LEU A 1 76 ? -10.299 -4.427 5.224 1.00 82.19 76 LEU A N 1
ATOM 602 C CA . LEU A 1 76 ? -10.080 -5.463 6.229 1.00 82.19 76 LEU A CA 1
ATOM 603 C C . LEU A 1 76 ? -11.383 -6.249 6.443 1.00 82.19 76 LEU A C 1
ATOM 605 O O . LEU A 1 76 ? -12.433 -5.663 6.692 1.00 82.19 76 LEU A O 1
ATOM 609 N N . ARG A 1 77 ? -11.337 -7.576 6.312 1.00 73.44 77 ARG A N 1
ATOM 610 C CA . ARG A 1 77 ? -12.437 -8.482 6.677 1.00 73.44 77 ARG A CA 1
ATOM 611 C C . ARG A 1 77 ? -11.909 -9.500 7.687 1.00 73.44 77 ARG A C 1
ATOM 613 O O . ARG A 1 77 ? -10.794 -9.984 7.507 1.00 73.44 77 ARG A O 1
ATOM 620 N N . TRP A 1 78 ? -12.698 -9.775 8.723 1.00 62.78 78 TRP A N 1
ATOM 621 C CA . TRP A 1 78 ? -12.524 -10.903 9.643 1.00 62.78 78 TRP A CA 1
ATOM 622 C C . TRP A 1 78 ? -13.564 -11.972 9.336 1.00 62.78 78 TRP A C 1
ATOM 624 O O . TRP A 1 78 ? -14.691 -11.580 8.948 1.00 62.78 78 TRP A O 1
#

Mean predicted aligned error: 13.29 Å